Protein AF-A0A525HHX4-F1 (afdb_monomer_lite)

Foldseek 3Di:
DDLDQVVDDPLVLLVLLQLLVLCVPPADDQVSQVDADDQCNSPHQKHWHKGWAACVNVVHPGIWIKIAIDGDPDGDIDIGGRVSSRSSSNVSND

pLDDT: mean 88.94, std 5.23, range [68.06, 94.94]

Radius of gyration: 12.62 Å; chains: 1; bounding box: 30×32×30 Å

Structure (mmCIF, N/CA/C/O backbone):
data_AF-A0A525HHX4-F1
#
_entry.id   AF-A0A525HHX4-F1
#
loop_
_atom_site.group_PDB
_atom_site.id
_atom_site.type_symbol
_atom_site.label_atom_id
_atom_site.label_alt_id
_atom_site.label_comp_id
_atom_site.label_asym_id
_atom_site.label_entity_id
_atom_site.label_seq_id
_atom_site.pdbx_PDB_ins_code
_atom_site.Cartn_x
_atom_site.Cartn_y
_atom_site.Cartn_z
_atom_site.occupancy
_atom_site.B_iso_or_equiv
_atom_site.auth_seq_id
_atom_site.auth_comp_id
_atom_site.auth_asym_id
_atom_site.auth_atom_id
_atom_site.pdbx_PDB_model_num
ATOM 1 N N . MET A 1 1 ? 8.59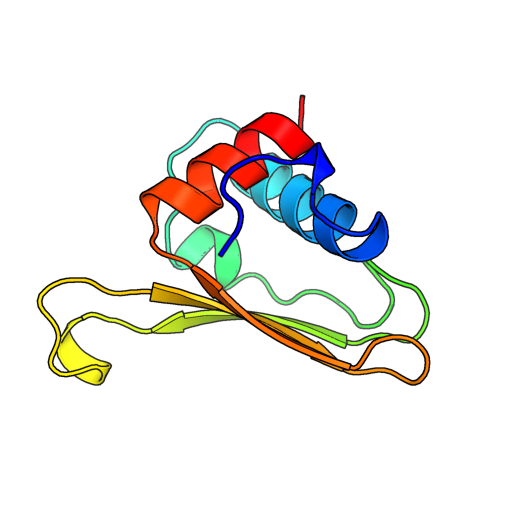0 0.569 11.932 1.00 68.06 1 MET A N 1
ATOM 2 C CA . MET A 1 1 ? 8.765 0.294 10.490 1.00 68.06 1 MET A CA 1
ATOM 3 C C . MET A 1 1 ? 9.650 1.384 9.923 1.00 68.06 1 MET A C 1
ATOM 5 O O . MET A 1 1 ? 9.483 2.509 10.384 1.00 68.06 1 MET A O 1
ATOM 9 N N . PRO A 1 2 ? 10.577 1.062 9.011 1.00 76.88 2 PRO A N 1
ATOM 10 C CA . PRO A 1 2 ? 11.465 2.059 8.422 1.00 76.88 2 PRO A CA 1
ATOM 11 C C . PRO A 1 2 ? 10.667 3.109 7.637 1.00 76.88 2 PRO A C 1
ATOM 13 O O . PRO A 1 2 ? 9.712 2.769 6.933 1.00 76.88 2 PRO A O 1
ATOM 16 N N . ASP A 1 3 ? 11.033 4.383 7.792 1.00 79.94 3 ASP A N 1
ATOM 17 C CA . ASP A 1 3 ? 10.395 5.528 7.122 1.00 79.94 3 ASP A CA 1
ATOM 18 C C . ASP A 1 3 ? 11.215 6.093 5.946 1.00 79.94 3 ASP A C 1
ATOM 20 O O . ASP A 1 3 ? 10.783 7.046 5.283 1.00 79.94 3 ASP A O 1
ATOM 24 N N . THR A 1 4 ? 12.368 5.481 5.672 1.00 86.50 4 THR A N 1
ATOM 25 C CA . THR A 1 4 ? 13.222 5.745 4.512 1.00 86.50 4 THR A CA 1
ATOM 26 C C . THR A 1 4 ? 12.967 4.690 3.441 1.00 86.50 4 THR A C 1
ATOM 28 O O . THR A 1 4 ? 12.726 3.526 3.749 1.00 86.50 4 THR A O 1
ATOM 31 N N . LEU A 1 5 ? 12.976 5.104 2.172 1.00 86.38 5 LEU A N 1
ATOM 32 C CA . LEU A 1 5 ? 12.641 4.232 1.047 1.00 86.38 5 LEU A CA 1
ATOM 33 C C . LEU A 1 5 ? 13.717 3.163 0.794 1.00 86.38 5 LEU A C 1
ATOM 35 O O . LEU A 1 5 ? 13.376 2.038 0.441 1.00 86.38 5 LEU A O 1
ATOM 39 N N . ASP A 1 6 ? 14.989 3.503 1.001 1.00 88.44 6 ASP A N 1
ATOM 40 C CA . ASP A 1 6 ? 16.149 2.642 0.732 1.00 88.44 6 ASP A CA 1
ATOM 41 C C . ASP A 1 6 ? 16.262 1.423 1.657 1.00 88.44 6 ASP A C 1
ATOM 43 O O . ASP A 1 6 ? 16.879 0.429 1.287 1.00 88.44 6 ASP A O 1
ATOM 47 N N . ASP A 1 7 ? 15.609 1.457 2.820 1.00 89.38 7 ASP A N 1
ATOM 48 C CA . ASP A 1 7 ? 15.546 0.323 3.750 1.00 89.38 7 ASP A CA 1
ATOM 49 C C . ASP A 1 7 ? 14.596 -0.795 3.279 1.00 89.38 7 ASP A C 1
ATOM 51 O O . ASP A 1 7 ? 14.513 -1.855 3.906 1.00 89.38 7 ASP A O 1
ATOM 55 N N . TRP A 1 8 ? 13.835 -0.570 2.201 1.00 89.44 8 TRP A N 1
ATOM 56 C CA . TRP A 1 8 ? 12.840 -1.519 1.709 1.00 89.44 8 TRP A CA 1
ATOM 57 C C . TRP A 1 8 ? 13.341 -2.327 0.501 1.00 89.44 8 TRP A C 1
ATOM 59 O O . TRP A 1 8 ? 13.952 -1.763 -0.410 1.00 89.44 8 TRP A O 1
ATOM 69 N N . PRO A 1 9 ? 13.013 -3.634 0.420 1.00 89.94 9 PRO A N 1
ATOM 70 C CA . PRO A 1 9 ? 13.298 -4.452 -0.758 1.00 89.94 9 PRO A CA 1
ATOM 71 C C . PRO A 1 9 ? 12.685 -3.869 -2.038 1.00 89.94 9 PRO A C 1
ATOM 73 O O . PRO A 1 9 ? 11.621 -3.248 -1.991 1.00 89.94 9 PRO A O 1
ATOM 76 N N . ASP A 1 10 ? 13.309 -4.133 -3.191 1.00 90.62 10 ASP A N 1
ATOM 77 C CA . ASP A 1 10 ? 12.861 -3.634 -4.502 1.00 90.62 10 ASP A CA 1
ATOM 78 C C . ASP A 1 10 ? 11.377 -3.895 -4.772 1.00 90.62 10 ASP A C 1
ATOM 80 O O . ASP A 1 10 ? 10.642 -2.986 -5.150 1.00 90.62 10 ASP A O 1
ATOM 84 N N . ASP A 1 11 ? 10.916 -5.107 -4.475 1.00 89.62 11 ASP A N 1
ATOM 85 C CA . ASP A 1 11 ? 9.523 -5.507 -4.651 1.00 89.62 11 ASP A CA 1
ATOM 86 C C . ASP A 1 11 ? 8.552 -4.644 -3.829 1.00 89.62 11 ASP A C 1
ATOM 88 O O . ASP A 1 11 ? 7.511 -4.227 -4.335 1.00 89.62 11 ASP A O 1
ATOM 92 N N . ILE A 1 12 ? 8.910 -4.291 -2.590 1.00 90.62 12 ILE A N 1
ATOM 93 C CA . ILE A 1 12 ? 8.086 -3.411 -1.748 1.00 90.62 12 ILE A CA 1
ATOM 94 C C . ILE A 1 12 ? 8.134 -1.970 -2.261 1.00 90.62 12 ILE A C 1
ATOM 96 O O . ILE A 1 12 ? 7.102 -1.297 -2.322 1.00 90.62 12 ILE A O 1
ATOM 100 N N . ARG A 1 13 ? 9.309 -1.502 -2.701 1.00 93.69 13 ARG A N 1
ATOM 101 C CA . ARG A 1 13 ? 9.460 -0.174 -3.314 1.00 93.69 13 ARG A CA 1
ATOM 102 C C . ARG A 1 13 ? 8.593 -0.034 -4.569 1.00 93.69 13 ARG A C 1
ATOM 104 O O . ARG A 1 13 ? 7.975 1.011 -4.754 1.00 93.69 13 ARG A O 1
ATOM 111 N N . ARG A 1 14 ? 8.441 -1.094 -5.374 1.00 93.38 14 ARG A N 1
ATOM 112 C CA . ARG A 1 14 ? 7.506 -1.119 -6.519 1.00 93.38 14 ARG A CA 1
ATOM 113 C C . ARG A 1 14 ? 6.048 -0.975 -6.095 1.00 93.38 14 ARG A C 1
ATOM 115 O O . ARG A 1 14 ? 5.292 -0.281 -6.775 1.00 93.38 14 ARG A O 1
ATOM 122 N N . VAL A 1 15 ? 5.648 -1.584 -4.976 1.00 93.00 15 VAL A N 1
ATOM 123 C CA . VAL A 1 15 ? 4.301 -1.387 -4.417 1.00 93.00 15 VAL A CA 1
ATOM 124 C C . VAL A 1 15 ? 4.104 0.072 -4.002 1.00 93.00 15 VAL A C 1
ATOM 126 O O . VAL A 1 15 ? 3.096 0.674 -4.368 1.00 93.00 15 VAL A O 1
ATOM 129 N N . PHE A 1 16 ? 5.076 0.678 -3.314 1.00 94.81 16 PHE A N 1
ATOM 130 C CA . PHE A 1 16 ? 5.015 2.101 -2.964 1.00 94.81 16 PHE A CA 1
ATOM 131 C C . PHE A 1 16 ? 4.928 3.000 -4.201 1.00 94.81 16 PHE A C 1
ATOM 133 O O . PHE A 1 16 ? 4.082 3.891 -4.234 1.00 94.81 16 PHE A O 1
ATOM 140 N N . ALA A 1 17 ? 5.726 2.729 -5.236 1.00 94.44 17 ALA A N 1
ATOM 141 C CA . ALA A 1 17 ? 5.700 3.472 -6.493 1.00 94.44 17 ALA A CA 1
ATOM 142 C C . ALA A 1 17 ? 4.328 3.382 -7.177 1.00 94.44 17 ALA A C 1
ATOM 144 O O . ALA A 1 17 ? 3.800 4.380 -7.666 1.00 94.44 17 ALA A O 1
ATOM 145 N N . TRP A 1 18 ? 3.715 2.194 -7.184 1.00 93.88 18 TRP A N 1
ATOM 146 C CA . TRP A 1 18 ? 2.374 2.000 -7.732 1.00 93.88 18 TRP A CA 1
ATOM 147 C C . TRP A 1 18 ? 1.317 2.806 -6.964 1.00 93.88 18 TRP A C 1
ATOM 149 O O . TRP A 1 18 ? 0.486 3.473 -7.586 1.00 93.88 18 TRP A O 1
ATOM 159 N N . ILE A 1 19 ? 1.379 2.809 -5.626 1.00 93.00 19 ILE A N 1
ATOM 160 C CA . ILE A 1 19 ? 0.489 3.624 -4.785 1.00 93.00 19 ILE A CA 1
ATOM 161 C C . ILE A 1 19 ? 0.707 5.110 -5.088 1.00 93.00 19 ILE A C 1
ATOM 163 O O . ILE A 1 19 ? -0.258 5.824 -5.342 1.00 93.00 19 ILE A O 1
ATOM 167 N N . GLY A 1 20 ? 1.958 5.576 -5.129 1.00 93.62 20 GLY A N 1
ATOM 168 C CA . GLY A 1 20 ? 2.289 6.980 -5.383 1.00 93.62 20 GLY A CA 1
ATOM 169 C C . GLY A 1 20 ? 1.809 7.471 -6.748 1.00 93.62 20 GLY A C 1
ATOM 170 O O . GLY A 1 20 ? 1.236 8.556 -6.850 1.00 93.62 20 GLY A O 1
ATOM 171 N N . ARG A 1 21 ? 1.933 6.640 -7.789 1.00 92.25 21 ARG A N 1
ATOM 172 C CA . ARG A 1 21 ? 1.361 6.925 -9.116 1.00 92.25 21 ARG A CA 1
ATOM 173 C C . ARG A 1 21 ? -0.165 6.976 -9.079 1.00 92.25 21 ARG A C 1
ATOM 175 O O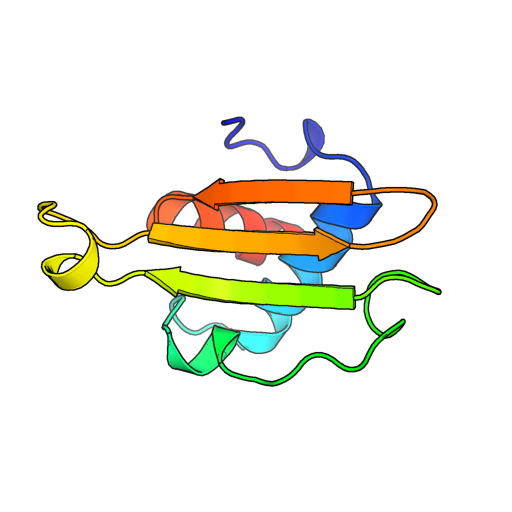 . ARG A 1 21 ? -0.757 7.871 -9.675 1.00 92.25 21 ARG A O 1
ATOM 182 N N . SER A 1 22 ? -0.797 6.070 -8.335 1.00 90.88 22 SER A N 1
ATOM 183 C CA . SER A 1 22 ? -2.258 6.032 -8.170 1.00 90.88 22 SER A CA 1
ATOM 184 C C . SER A 1 22 ? -2.794 7.236 -7.389 1.00 90.88 22 SER A C 1
ATOM 186 O O . SER A 1 22 ? -3.919 7.673 -7.618 1.00 90.88 22 SER A O 1
ATOM 188 N N . MET A 1 23 ? -1.980 7.828 -6.509 1.00 91.12 23 MET A N 1
ATOM 189 C CA . MET A 1 23 ? -2.317 9.082 -5.831 1.00 91.12 23 MET A CA 1
ATOM 190 C C . MET A 1 23 ? -2.400 10.265 -6.804 1.00 91.12 23 MET A C 1
ATOM 192 O O . MET A 1 23 ? -3.103 11.229 -6.507 1.00 91.12 23 MET A O 1
ATOM 196 N N . ASN A 1 24 ? -1.710 10.218 -7.952 1.00 87.81 24 ASN A N 1
ATOM 197 C CA . ASN A 1 24 ? -1.723 11.258 -8.989 1.00 87.81 24 ASN A CA 1
ATOM 198 C C . ASN A 1 24 ? -1.552 12.684 -8.413 1.00 87.81 24 ASN A C 1
ATOM 200 O O . ASN A 1 24 ? -2.350 13.588 -8.666 1.00 87.81 24 ASN A O 1
ATOM 204 N N . GLY A 1 25 ? -0.574 12.851 -7.515 1.00 84.62 25 GLY A N 1
ATOM 205 C CA . GLY A 1 25 ? -0.288 14.105 -6.806 1.00 84.62 25 GLY A CA 1
ATOM 206 C C . GLY A 1 25 ? -1.191 14.416 -5.601 1.00 84.62 25 GLY A C 1
ATOM 207 O O . GLY A 1 25 ? -0.819 15.239 -4.762 1.00 84.62 25 GLY A O 1
ATOM 208 N N . ARG A 1 26 ? -2.328 13.731 -5.440 1.00 89.31 26 ARG A N 1
ATOM 209 C CA . ARG A 1 26 ? -3.283 13.921 -4.330 1.00 89.31 26 ARG A CA 1
ATOM 210 C C . ARG A 1 26 ? -2.779 13.291 -3.030 1.00 89.31 26 ARG A C 1
ATOM 212 O O . ARG A 1 26 ? -1.714 12.681 -2.996 1.00 89.31 26 ARG A O 1
ATOM 219 N N . ARG A 1 27 ? -3.510 13.483 -1.927 1.00 89.50 27 ARG A N 1
ATOM 220 C CA . ARG A 1 27 ? -3.237 12.808 -0.643 1.00 89.50 27 ARG A CA 1
ATOM 221 C C . ARG A 1 27 ? -3.650 11.342 -0.693 1.00 89.50 27 ARG A C 1
ATOM 223 O O . ARG A 1 27 ? -4.559 10.983 -1.438 1.00 89.50 27 ARG A O 1
ATOM 230 N N . LEU A 1 28 ? -3.001 10.518 0.124 1.00 89.69 28 LEU A N 1
ATOM 231 C CA . LEU A 1 28 ? -3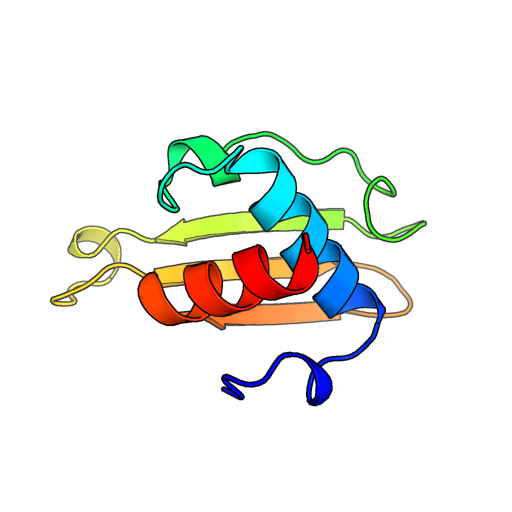.357 9.115 0.266 1.00 89.69 28 LEU A CA 1
ATOM 232 C C . LEU A 1 28 ? -4.737 9.004 0.926 1.00 89.69 28 LEU A C 1
ATOM 234 O O . LEU A 1 28 ? -4.922 9.402 2.080 1.00 89.69 28 LEU A O 1
ATOM 238 N N . SER A 1 29 ? -5.694 8.442 0.195 1.00 88.56 29 SER A N 1
ATOM 239 C CA . SER A 1 29 ? -7.050 8.173 0.669 1.00 88.56 29 SER A CA 1
ATOM 240 C C . SER A 1 29 ? -7.412 6.694 0.488 1.00 88.56 29 SER A C 1
ATOM 242 O O . SER A 1 29 ? -6.790 5.999 -0.322 1.00 88.56 29 SER A O 1
ATOM 244 N N . PRO A 1 30 ? -8.428 6.190 1.212 1.00 87.38 30 PRO A N 1
ATOM 245 C CA . PRO A 1 30 ? -8.888 4.810 1.067 1.00 87.38 30 PRO A CA 1
ATOM 246 C C . PRO A 1 30 ? -9.303 4.466 -0.368 1.00 87.38 30 PRO A C 1
ATOM 248 O O . PRO A 1 30 ? -9.083 3.349 -0.817 1.00 87.38 30 PRO A O 1
ATOM 251 N N . GLU A 1 31 ? -9.843 5.433 -1.110 1.00 87.62 31 GLU A N 1
ATOM 252 C CA . GLU A 1 31 ? -10.263 5.259 -2.505 1.00 87.62 31 GLU A CA 1
ATOM 253 C C . GLU A 1 31 ? -9.088 4.950 -3.440 1.00 87.62 31 GLU A C 1
ATOM 255 O O . GLU A 1 31 ? -9.218 4.114 -4.328 1.00 87.62 31 GLU A O 1
ATOM 260 N N . VAL A 1 32 ? -7.922 5.569 -3.209 1.00 86.19 32 VAL A N 1
ATOM 261 C CA . VAL A 1 32 ? -6.708 5.319 -4.008 1.00 86.19 32 VAL A CA 1
ATOM 262 C C . VAL A 1 32 ? -6.248 3.867 -3.874 1.00 86.19 32 VAL A C 1
ATOM 264 O O . VAL A 1 32 ? -5.756 3.282 -4.835 1.00 86.19 32 VAL A O 1
ATOM 267 N N . VAL A 1 33 ? -6.407 3.277 -2.687 1.00 85.06 33 VAL A N 1
ATOM 268 C CA . VAL A 1 33 ? -5.965 1.903 -2.402 1.00 85.06 33 VAL A CA 1
ATOM 269 C C . VAL A 1 33 ? -7.061 0.856 -2.594 1.00 85.06 33 VAL A C 1
ATOM 271 O O . VAL A 1 33 ? -6.756 -0.329 -2.628 1.00 85.06 33 VAL A O 1
ATOM 274 N N . ALA A 1 34 ? -8.320 1.274 -2.739 1.00 82.69 34 ALA A N 1
ATOM 275 C CA . ALA A 1 34 ? -9.449 0.382 -3.005 1.00 82.69 34 ALA A CA 1
ATOM 276 C C . ALA A 1 34 ? -9.449 -0.173 -4.440 1.00 82.69 34 ALA A C 1
ATOM 278 O O . ALA A 1 34 ? -10.238 -1.061 -4.761 1.00 82.69 34 ALA A O 1
ATOM 279 N N . ILE A 1 35 ? -8.578 0.348 -5.309 1.00 79.50 35 ILE A N 1
ATOM 280 C CA . ILE A 1 35 ? -8.452 -0.099 -6.692 1.00 79.50 35 ILE A CA 1
ATOM 281 C C . ILE A 1 35 ? -7.903 -1.536 -6.697 1.00 79.50 35 ILE A C 1
ATOM 283 O O . ILE A 1 35 ? -6.806 -1.766 -6.181 1.00 79.50 35 ILE A O 1
ATOM 287 N N . PRO A 1 36 ? -8.622 -2.508 -7.290 1.00 80.00 36 PRO A N 1
ATOM 288 C CA . PRO A 1 36 ? -8.140 -3.878 -7.369 1.00 80.00 36 PRO A CA 1
ATOM 289 C C . PRO A 1 36 ? -6.855 -3.943 -8.199 1.00 80.00 36 PRO A C 1
ATOM 291 O O . PRO A 1 36 ? -6.797 -3.460 -9.332 1.00 80.00 36 PRO A O 1
ATOM 294 N N . ILE A 1 37 ? -5.823 -4.564 -7.630 1.00 87.69 37 ILE A N 1
ATOM 295 C CA . ILE A 1 37 ? -4.538 -4.800 -8.288 1.00 87.69 37 ILE A CA 1
ATOM 296 C C . ILE A 1 37 ? -4.591 -6.209 -8.890 1.00 87.69 37 ILE A C 1
ATOM 298 O O . ILE A 1 37 ? -4.722 -7.170 -8.130 1.00 87.69 37 ILE A O 1
ATOM 302 N N . PRO A 1 38 ? -4.498 -6.371 -10.224 1.00 88.19 38 PRO A N 1
ATOM 303 C CA . PRO A 1 38 ? -4.441 -7.696 -10.828 1.00 88.19 38 PRO A CA 1
ATOM 304 C C . PRO A 1 38 ? -3.243 -8.497 -10.306 1.00 88.19 38 PRO A C 1
ATOM 306 O O . PRO A 1 38 ? -2.155 -7.944 -10.112 1.00 88.19 38 PRO A O 1
ATOM 309 N N . ASP A 1 39 ? -3.431 -9.803 -10.126 1.00 88.88 39 ASP A N 1
ATOM 310 C CA . ASP A 1 39 ? -2.352 -10.713 -9.739 1.00 88.88 39 ASP A CA 1
ATOM 311 C C . ASP A 1 39 ? -1.188 -10.599 -10.742 1.00 88.88 39 ASP A C 1
ATOM 313 O O . ASP A 1 39 ? -1.391 -10.482 -11.952 1.00 88.88 39 ASP A O 1
ATOM 317 N N . GLY A 1 40 ? 0.050 -10.563 -10.247 1.00 88.31 40 GLY A N 1
ATOM 318 C CA . GLY A 1 40 ? 1.235 -10.413 -11.092 1.00 88.31 40 GLY A CA 1
ATOM 319 C C . GLY A 1 40 ? 1.523 -8.985 -11.577 1.00 88.31 40 GLY A C 1
ATOM 320 O O . GLY A 1 40 ? 2.579 -8.756 -12.165 1.00 88.31 40 GLY A O 1
ATOM 321 N N . LYS A 1 41 ? 0.628 -8.008 -11.349 1.00 90.06 41 LYS A N 1
ATOM 322 C CA . LYS A 1 41 ? 0.754 -6.660 -11.937 1.00 90.06 41 LYS A CA 1
ATOM 323 C C . LYS A 1 41 ? 1.949 -5.863 -11.415 1.00 90.06 41 LYS A C 1
ATOM 325 O O . LYS A 1 41 ? 2.566 -5.135 -12.191 1.00 90.06 41 LYS A O 1
ATOM 330 N N . ILE A 1 42 ? 2.224 -5.942 -10.113 1.00 89.94 42 ILE A N 1
ATOM 331 C CA . ILE A 1 42 ? 3.328 -5.210 -9.464 1.00 89.94 42 ILE A CA 1
ATOM 332 C C . ILE A 1 42 ? 4.552 -6.118 -9.315 1.00 89.94 42 ILE A C 1
ATOM 334 O O . ILE A 1 42 ? 5.674 -5.713 -9.615 1.00 89.94 42 ILE A O 1
ATOM 338 N N . ILE A 1 43 ? 4.321 -7.355 -8.873 1.00 89.88 43 ILE A N 1
ATOM 339 C CA . ILE A 1 43 ? 5.336 -8.389 -8.682 1.00 89.88 43 ILE A CA 1
ATOM 340 C C . ILE A 1 43 ? 4.808 -9.648 -9.373 1.00 89.88 43 ILE A C 1
ATOM 342 O O . ILE A 1 43 ? 3.717 -10.109 -9.038 1.00 89.88 43 ILE A O 1
ATOM 346 N N . ALA A 1 44 ? 5.558 -10.188 -10.337 1.00 90.31 44 ALA A N 1
ATOM 347 C CA . ALA A 1 44 ? 5.158 -11.372 -11.101 1.00 90.31 44 ALA A CA 1
ATOM 348 C C . ALA A 1 44 ? 4.869 -12.563 -10.172 1.00 90.31 44 ALA A C 1
ATOM 350 O O . ALA A 1 44 ? 5.611 -12.779 -9.214 1.00 90.31 44 ALA A O 1
ATOM 351 N N . ASP A 1 45 ? 3.793 -13.310 -10.437 1.00 90.88 45 ASP A N 1
ATOM 352 C CA . ASP A 1 45 ? 3.334 -14.458 -9.630 1.00 90.88 45 ASP A CA 1
ATOM 353 C C . ASP A 1 45 ? 2.969 -14.139 -8.166 1.00 90.88 45 ASP A C 1
ATOM 355 O O . ASP A 1 45 ? 2.912 -15.039 -7.325 1.00 90.88 45 ASP A O 1
ATOM 359 N N . HIS A 1 46 ? 2.723 -12.867 -7.837 1.00 91.69 46 HIS A N 1
ATOM 360 C CA . HIS A 1 46 ? 2.286 -12.458 -6.502 1.00 91.69 46 HIS A CA 1
ATOM 361 C C . HIS A 1 46 ? 0.962 -11.705 -6.567 1.00 91.69 46 HIS A C 1
ATOM 363 O O . HIS A 1 46 ? 0.703 -10.907 -7.472 1.00 91.69 46 HIS A O 1
ATOM 369 N N . ARG A 1 47 ? 0.141 -11.922 -5.545 1.00 93.19 47 ARG A N 1
ATOM 370 C CA . ARG A 1 47 ? -1.027 -11.105 -5.249 1.00 93.19 47 ARG A CA 1
ATOM 371 C C . ARG A 1 47 ? -0.610 -9.995 -4.297 1.00 93.19 47 ARG A C 1
ATOM 373 O O . ARG A 1 47 ? -0.058 -10.272 -3.235 1.00 93.19 47 ARG A O 1
ATOM 380 N N . VAL A 1 48 ? -0.899 -8.751 -4.664 1.00 92.88 48 VAL A N 1
ATOM 381 C CA . VAL A 1 48 ? -0.675 -7.584 -3.805 1.00 92.88 48 VAL A CA 1
ATOM 382 C C . VAL A 1 48 ? -2.024 -6.978 -3.463 1.00 92.88 48 VAL A C 1
ATOM 384 O O . VAL A 1 48 ? -2.799 -6.651 -4.355 1.00 92.88 48 VAL A O 1
ATOM 387 N N . THR A 1 49 ? -2.301 -6.805 -2.177 1.00 92.50 49 THR A N 1
ATOM 388 C CA . THR A 1 49 ? -3.491 -6.102 -1.702 1.00 92.50 49 THR A CA 1
ATOM 389 C C . THR A 1 49 ? -3.089 -4.949 -0.803 1.00 92.50 49 THR A C 1
ATOM 391 O O . THR A 1 49 ? -2.146 -5.039 -0.013 1.00 92.50 49 THR A O 1
ATOM 394 N N . VAL A 1 50 ? -3.814 -3.842 -0.929 1.00 91.62 50 VAL A N 1
ATOM 395 C CA . VAL A 1 50 ? -3.667 -2.687 -0.052 1.00 91.62 50 VAL A CA 1
ATOM 396 C C . VAL A 1 50 ? -5.032 -2.398 0.545 1.00 91.62 50 VAL A C 1
ATOM 398 O O . VAL A 1 50 ? -6.022 -2.282 -0.168 1.00 91.62 50 VAL A O 1
ATOM 401 N N . SER A 1 51 ? -5.111 -2.335 1.866 1.00 90.56 51 SER A N 1
ATOM 402 C CA . SER A 1 51 ? -6.371 -2.118 2.573 1.00 90.56 51 SER A CA 1
ATOM 403 C C . SER A 1 51 ? -6.219 -1.000 3.583 1.00 90.56 51 SER A C 1
ATOM 405 O O . SER A 1 51 ? -5.202 -0.898 4.267 1.00 90.56 51 SER A O 1
ATOM 407 N N . HIS A 1 52 ? -7.243 -0.166 3.695 1.00 91.38 52 HIS A N 1
ATOM 408 C CA . HIS A 1 52 ? -7.337 0.813 4.764 1.00 91.38 52 HIS A CA 1
ATOM 409 C C . HIS A 1 52 ? -8.189 0.235 5.892 1.00 91.38 52 HIS A C 1
ATOM 411 O O . HIS A 1 52 ? -9.356 -0.078 5.685 1.00 91.38 52 HIS A O 1
ATOM 417 N N . LEU A 1 53 ? -7.601 0.108 7.078 1.00 89.06 53 LEU A N 1
ATOM 418 C CA . LEU A 1 53 ? -8.311 -0.222 8.306 1.00 89.06 53 LEU A CA 1
ATOM 419 C C . LEU A 1 53 ? -8.667 1.085 9.005 1.00 89.06 53 LEU A C 1
ATOM 421 O O . LEU A 1 53 ? -7.776 1.850 9.398 1.00 89.06 53 LEU A O 1
ATOM 425 N N . SER A 1 54 ? -9.962 1.360 9.133 1.00 85.25 54 SER A N 1
ATOM 426 C CA . SER A 1 54 ? -10.426 2.606 9.732 1.00 85.25 54 SER A CA 1
ATOM 427 C C . SER A 1 54 ? -10.129 2.666 11.236 1.00 85.25 54 SER A C 1
ATOM 429 O O . SER A 1 54 ? -9.938 1.657 11.915 1.00 85.25 54 SER A O 1
ATOM 431 N N . ALA A 1 55 ? -10.083 3.886 11.773 1.00 83.44 55 ALA A N 1
ATOM 432 C CA . ALA A 1 55 ? -9.894 4.129 13.203 1.00 83.44 55 ALA A CA 1
ATOM 433 C C . ALA A 1 55 ? -10.960 3.407 14.053 1.00 83.44 55 ALA A C 1
ATOM 435 O O . ALA A 1 55 ? -10.628 2.795 15.068 1.00 83.44 55 ALA A O 1
ATOM 436 N N . SER A 1 56 ? -12.215 3.434 13.587 1.00 80.38 56 SER A N 1
ATOM 437 C CA . SER A 1 56 ? -13.365 2.799 14.235 1.00 80.38 56 SER A CA 1
ATOM 438 C C . SER A 1 56 ? -13.252 1.276 14.271 1.00 80.38 56 SER A C 1
ATOM 440 O O . SER A 1 56 ? -13.489 0.684 15.317 1.00 80.38 56 SER A O 1
ATOM 442 N N . GLU A 1 57 ? -12.825 0.645 13.173 1.00 79.81 57 GLU A N 1
ATOM 443 C CA . GLU A 1 57 ? -12.607 -0.811 13.120 1.00 79.81 57 GLU A CA 1
ATOM 444 C C . GLU A 1 57 ? -11.466 -1.272 14.031 1.00 79.81 57 GLU A C 1
ATOM 446 O O . GLU A 1 57 ? -11.469 -2.393 14.529 1.00 79.81 57 GLU A O 1
ATOM 451 N N . LEU A 1 58 ? -10.481 -0.402 14.261 1.00 77.25 58 LEU A N 1
ATOM 452 C CA . LEU A 1 58 ? -9.322 -0.697 15.099 1.00 77.25 58 LEU A CA 1
ATOM 453 C C . LEU A 1 58 ? -9.510 -0.310 16.571 1.00 77.25 58 LEU A C 1
ATOM 455 O O . LEU A 1 58 ? -8.616 -0.587 17.372 1.00 77.25 58 LEU A O 1
ATOM 459 N N . GLY A 1 59 ? -10.596 0.386 16.929 1.00 79.00 59 GLY A N 1
ATOM 460 C CA . GLY A 1 59 ? -10.748 1.003 18.252 1.00 79.00 59 GLY A CA 1
ATOM 461 C C . GLY A 1 59 ? -9.620 1.993 18.589 1.00 79.00 59 GLY A C 1
ATOM 462 O O . GLY A 1 59 ? -9.264 2.166 19.753 1.00 79.00 59 GLY A O 1
ATOM 463 N N . GLN A 1 60 ? -9.001 2.609 17.576 1.00 79.94 60 GLN A N 1
ATOM 464 C CA . GLN A 1 60 ? -7.829 3.482 17.719 1.00 79.94 60 GLN A CA 1
ATOM 465 C C . GLN A 1 60 ? -8.149 4.923 17.319 1.00 79.94 60 GLN A C 1
ATOM 467 O O . GLN A 1 60 ? -9.085 5.193 16.580 1.00 79.94 60 GLN A O 1
ATOM 472 N N . LYS A 1 61 ? -7.307 5.875 17.743 1.00 75.50 61 LYS A N 1
ATOM 473 C CA . LYS A 1 61 ? -7.434 7.294 17.351 1.00 75.50 61 LYS A CA 1
ATOM 474 C C . LYS A 1 61 ? -7.168 7.557 15.861 1.00 75.50 61 LYS A C 1
ATOM 476 O O . LYS A 1 61 ? -7.490 8.635 15.373 1.00 75.50 61 LYS A O 1
ATOM 481 N N . ARG A 1 62 ? -6.509 6.634 15.149 1.00 78.81 62 ARG A N 1
ATOM 482 C CA . ARG A 1 62 ? -6.128 6.781 13.733 1.00 78.81 62 ARG A CA 1
ATOM 483 C C . ARG A 1 62 ? -6.216 5.439 13.013 1.00 78.81 62 ARG A C 1
ATOM 485 O O . ARG A 1 62 ? -5.827 4.420 13.580 1.00 78.81 62 ARG A O 1
ATOM 492 N N . GLY A 1 63 ? -6.679 5.474 11.764 1.00 86.94 63 GLY A N 1
ATOM 493 C CA . GLY A 1 63 ? -6.643 4.326 10.860 1.00 86.94 63 GLY A CA 1
ATOM 494 C C . GLY A 1 63 ? -5.221 3.985 10.414 1.00 86.94 63 GLY A C 1
ATOM 495 O O . GLY A 1 63 ? -4.274 4.748 10.646 1.00 86.94 63 GLY A O 1
ATOM 496 N N . ARG A 1 64 ? -5.064 2.827 9.775 1.00 92.19 64 ARG A N 1
ATOM 497 C CA . ARG A 1 64 ? -3.789 2.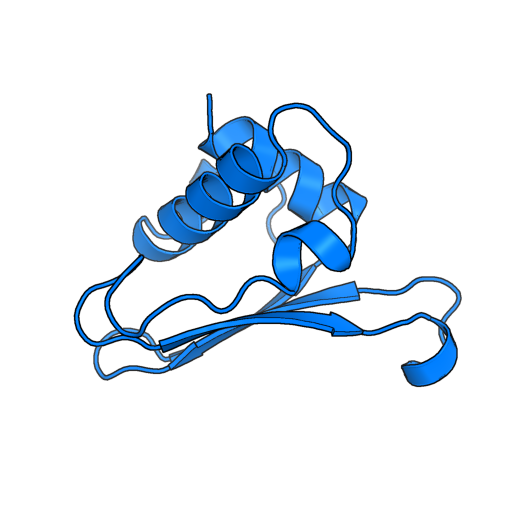352 9.224 1.00 92.19 64 ARG A CA 1
ATOM 498 C C . ARG A 1 64 ? -4.003 1.747 7.851 1.00 92.19 64 ARG A C 1
ATOM 500 O O . ARG A 1 64 ? -5.046 1.166 7.577 1.00 92.19 64 ARG A O 1
ATOM 507 N N . TYR A 1 65 ? -2.982 1.836 7.016 1.00 92.75 65 TYR A N 1
ATOM 508 C CA . TYR A 1 65 ? -2.946 1.114 5.754 1.00 92.75 65 TYR A CA 1
ATOM 509 C C . TYR A 1 65 ? -2.180 -0.186 5.940 1.00 92.75 65 TYR A C 1
ATOM 511 O O . TYR A 1 65 ? -1.178 -0.226 6.651 1.00 92.75 65 TYR A O 1
ATOM 519 N N . VAL A 1 66 ? -2.655 -1.249 5.313 1.00 93.06 66 VAL A N 1
ATOM 520 C CA . VAL A 1 66 ? -2.044 -2.570 5.356 1.00 93.06 66 VAL A CA 1
ATOM 521 C C . VAL A 1 66 ? -1.736 -2.992 3.935 1.00 93.06 66 VAL A C 1
ATOM 523 O O . VAL A 1 66 ? -2.638 -3.040 3.106 1.00 93.06 66 VAL A O 1
ATOM 526 N N . ILE A 1 67 ? -0.475 -3.310 3.675 1.00 93.38 67 ILE A N 1
ATOM 527 C CA . ILE A 1 67 ? -0.035 -3.939 2.433 1.00 93.38 67 ILE A CA 1
ATOM 528 C C . ILE A 1 67 ? 0.154 -5.419 2.730 1.00 93.38 67 ILE A C 1
ATOM 530 O O . ILE A 1 67 ? 0.883 -5.765 3.661 1.00 93.38 67 ILE A O 1
ATOM 534 N N . THR A 1 68 ? -0.492 -6.276 1.951 1.00 94.19 68 THR A N 1
ATOM 535 C CA . THR A 1 68 ? -0.284 -7.724 1.999 1.00 94.19 68 THR A CA 1
ATOM 536 C C . THR A 1 68 ? 0.230 -8.176 0.646 1.00 94.19 68 THR A C 1
ATOM 538 O O . THR A 1 68 ? -0.331 -7.819 -0.389 1.00 94.19 68 THR A O 1
ATOM 541 N N . ILE A 1 69 ? 1.310 -8.943 0.657 1.00 94.19 69 ILE A N 1
ATOM 542 C CA . ILE A 1 69 ? 1.867 -9.582 -0.527 1.00 94.19 69 ILE A CA 1
ATOM 543 C C . ILE A 1 69 ? 1.823 -11.073 -0.261 1.00 94.19 69 ILE A C 1
ATOM 545 O O . ILE A 1 69 ? 2.315 -11.521 0.770 1.00 94.19 69 ILE A O 1
ATOM 549 N N . THR A 1 70 ? 1.234 -11.817 -1.186 1.00 92.94 70 THR A N 1
ATOM 550 C CA . THR A 1 70 ? 1.145 -13.271 -1.113 1.00 92.94 70 THR A CA 1
ATOM 551 C C . THR A 1 70 ? 1.690 -13.862 -2.398 1.00 92.94 70 THR A C 1
ATOM 553 O O . THR A 1 70 ? 1.200 -13.563 -3.488 1.00 92.94 70 THR A O 1
ATOM 556 N N . GLY A 1 71 ? 2.702 -14.711 -2.275 1.00 90.25 71 GLY A N 1
ATOM 557 C CA . GLY A 1 71 ? 3.297 -15.435 -3.389 1.00 90.25 71 GLY A CA 1
ATOM 558 C C . GLY A 1 71 ? 4.475 -16.291 -2.940 1.00 90.25 71 GLY A C 1
ATOM 559 O O . GLY A 1 71 ? 4.827 -16.339 -1.765 1.00 90.25 71 GLY A O 1
ATOM 560 N N . LYS A 1 72 ? 5.079 -17.019 -3.884 1.00 85.12 72 LYS A N 1
ATOM 561 C CA . LYS A 1 72 ? 6.109 -18.023 -3.561 1.00 85.12 72 LYS A CA 1
ATOM 562 C C . LYS A 1 72 ? 7.443 -17.430 -3.104 1.00 85.12 72 LYS A C 1
ATOM 564 O O . LYS A 1 72 ? 8.175 -18.105 -2.390 1.00 85.12 72 LYS A O 1
ATOM 569 N N . ARG A 1 73 ? 7.803 -16.228 -3.572 1.00 85.75 73 ARG A N 1
ATOM 570 C CA . ARG A 1 73 ? 9.114 -15.611 -3.284 1.00 85.75 73 ARG A CA 1
ATOM 571 C C . ARG A 1 73 ? 9.048 -14.682 -2.083 1.00 85.75 73 ARG A C 1
ATOM 573 O O . ARG A 1 73 ? 10.007 -14.605 -1.324 1.00 85.75 73 ARG A O 1
ATOM 580 N N . ILE A 1 74 ? 7.940 -13.961 -1.953 1.00 87.00 74 ILE A N 1
ATOM 581 C CA . ILE A 1 74 ? 7.692 -13.009 -0.881 1.00 87.00 74 ILE A CA 1
ATOM 582 C C . ILE A 1 74 ? 6.269 -13.239 -0.390 1.00 87.00 74 ILE A C 1
ATOM 584 O O . ILE A 1 74 ? 5.313 -13.149 -1.157 1.00 87.00 74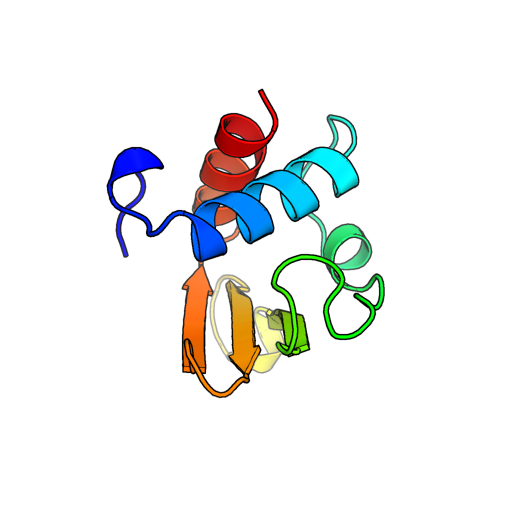 ILE A O 1
ATOM 588 N N . ASP A 1 75 ? 6.146 -13.487 0.905 1.00 92.19 75 ASP A N 1
ATOM 589 C CA . ASP A 1 75 ? 4.876 -13.483 1.611 1.00 92.19 75 ASP A CA 1
ATOM 590 C C . ASP A 1 75 ? 5.034 -12.607 2.851 1.00 92.19 75 ASP A C 1
ATOM 592 O O . ASP A 1 75 ? 6.014 -12.725 3.593 1.00 92.19 75 ASP A O 1
ATOM 596 N N . GLY A 1 76 ? 4.127 -11.653 3.032 1.00 92.38 76 GLY A N 1
ATOM 597 C CA . GLY A 1 76 ? 4.230 -10.738 4.151 1.00 92.38 76 GLY A CA 1
ATOM 598 C C . GLY A 1 76 ? 3.109 -9.723 4.230 1.00 92.38 76 GLY A C 1
ATOM 599 O O . GLY A 1 76 ? 2.393 -9.434 3.269 1.00 92.38 76 GLY A O 1
ATOM 600 N N . ARG A 1 77 ? 2.972 -9.163 5.429 1.00 94.19 77 ARG A N 1
ATOM 601 C CA . ARG A 1 77 ? 1.965 -8.165 5.761 1.00 94.19 77 ARG A CA 1
ATOM 602 C C . ARG A 1 77 ? 2.606 -7.029 6.539 1.00 94.19 77 ARG A C 1
ATOM 604 O O . ARG A 1 77 ? 3.163 -7.241 7.614 1.00 94.19 77 ARG A O 1
ATOM 611 N N . TRP A 1 78 ? 2.463 -5.811 6.032 1.00 93.38 78 TRP A N 1
ATOM 612 C CA . TRP A 1 78 ? 3.033 -4.611 6.636 1.00 93.38 78 TRP A CA 1
ATOM 613 C C . TRP A 1 78 ? 1.952 -3.580 6.918 1.00 93.38 78 TRP A C 1
ATOM 615 O O . TRP A 1 78 ? 1.063 -3.365 6.099 1.00 93.38 78 TRP A O 1
ATOM 625 N N . SER A 1 79 ? 2.020 -2.942 8.088 1.00 92.00 79 SER A N 1
ATOM 626 C CA . SER A 1 79 ? 1.056 -1.920 8.500 1.00 92.00 79 SER A CA 1
ATOM 627 C C . SER A 1 79 ? 1.729 -0.564 8.643 1.00 92.00 79 SER A C 1
ATOM 629 O O . SER A 1 79 ? 2.764 -0.426 9.292 1.00 92.00 79 SER A O 1
ATOM 631 N N . PHE A 1 80 ? 1.109 0.450 8.058 1.00 92.50 80 PHE A N 1
ATOM 632 C CA . PHE A 1 80 ? 1.653 1.788 7.954 1.00 92.50 80 PHE A CA 1
ATOM 633 C C . PHE A 1 80 ? 0.674 2.810 8.509 1.00 92.50 80 PHE A C 1
ATOM 635 O O . PHE A 1 80 ? -0.543 2.726 8.324 1.00 92.50 80 PHE A O 1
ATOM 642 N N . GLN A 1 81 ? 1.225 3.829 9.160 1.00 91.50 81 GLN A N 1
ATOM 643 C CA . GLN A 1 81 ? 0.465 5.043 9.410 1.00 91.50 81 GLN A CA 1
ATOM 644 C C . GLN A 1 81 ? 0.240 5.788 8.082 1.00 91.50 81 GLN A C 1
ATOM 646 O O . GLN A 1 81 ? 1.144 5.785 7.244 1.00 91.50 81 GLN A O 1
ATOM 651 N N . PRO A 1 82 ? -0.904 6.478 7.904 1.00 89.94 82 PRO A N 1
ATOM 652 C CA . PRO A 1 82 ? -1.222 7.209 6.675 1.00 89.94 82 PRO A CA 1
ATOM 653 C C . PRO A 1 82 ? -0.099 8.129 6.187 1.00 89.94 82 PRO A C 1
ATOM 655 O O . PRO A 1 82 ? 0.305 8.042 5.034 1.00 89.94 82 PRO A O 1
ATOM 658 N N . GLY A 1 83 ? 0.464 8.953 7.078 1.00 90.94 83 GLY A N 1
ATOM 659 C CA . GLY A 1 83 ? 1.532 9.890 6.715 1.00 90.94 83 GLY A CA 1
ATOM 660 C C . GLY A 1 83 ? 2.851 9.213 6.331 1.00 90.94 83 GLY A C 1
ATOM 661 O O . GLY A 1 83 ? 3.566 9.717 5.472 1.00 90.94 83 GLY A O 1
ATOM 662 N N . VAL A 1 84 ? 3.159 8.055 6.927 1.00 92.88 84 VAL A N 1
ATOM 663 C CA . VAL A 1 84 ? 4.372 7.288 6.597 1.00 92.88 84 VAL A CA 1
ATOM 664 C C . VAL A 1 84 ? 4.225 6.647 5.221 1.00 92.88 84 VAL A C 1
ATOM 666 O O . VAL A 1 84 ? 5.120 6.789 4.392 1.00 92.88 84 VAL A O 1
ATOM 669 N N . LEU A 1 85 ? 3.088 5.991 4.955 1.00 93.81 85 LEU A N 1
ATOM 670 C CA . LEU A 1 85 ? 2.848 5.376 3.650 1.00 93.81 85 LEU A CA 1
ATOM 671 C C . LEU A 1 85 ? 2.789 6.425 2.542 1.00 93.81 85 LEU A C 1
ATOM 673 O O . LEU A 1 85 ? 3.387 6.219 1.495 1.00 93.81 85 LEU A O 1
ATOM 677 N N . GLU A 1 86 ? 2.131 7.561 2.781 1.00 94.38 86 GLU A N 1
ATOM 678 C CA . GLU A 1 86 ? 2.109 8.668 1.825 1.00 94.38 86 GLU A CA 1
ATOM 679 C C . GLU A 1 86 ? 3.526 9.166 1.501 1.00 94.38 86 GLU A C 1
ATOM 681 O O . GLU A 1 86 ? 3.864 9.312 0.328 1.00 94.38 86 GLU A O 1
ATOM 686 N N . LYS A 1 87 ? 4.377 9.387 2.514 1.00 94.38 87 LYS A N 1
ATOM 687 C CA . LYS A 1 87 ? 5.767 9.825 2.309 1.00 94.38 87 LYS A CA 1
ATOM 688 C C . LYS A 1 87 ? 6.558 8.820 1.464 1.00 94.38 87 LYS A C 1
ATOM 690 O O . LYS A 1 87 ? 7.227 9.225 0.516 1.00 94.38 87 LYS A O 1
ATOM 695 N N . LEU A 1 88 ? 6.475 7.530 1.796 1.00 94.94 88 LEU A N 1
ATOM 696 C CA . LEU A 1 88 ? 7.162 6.460 1.063 1.00 94.94 88 LEU A CA 1
ATOM 697 C C . LEU A 1 88 ? 6.643 6.333 -0.375 1.00 94.94 88 LEU A C 1
ATOM 699 O O . LEU A 1 88 ? 7.437 6.238 -1.304 1.00 94.94 88 LEU A O 1
ATOM 703 N N . ALA A 1 89 ? 5.322 6.381 -0.561 1.00 94.50 89 ALA A N 1
ATOM 704 C CA . ALA A 1 89 ? 4.676 6.267 -1.863 1.00 94.50 89 ALA A CA 1
ATOM 705 C C . ALA A 1 89 ? 5.033 7.431 -2.790 1.00 94.50 89 ALA A C 1
ATOM 707 O O . ALA A 1 89 ? 5.351 7.201 -3.953 1.00 94.50 89 ALA A O 1
ATOM 708 N N . ARG A 1 90 ? 5.035 8.668 -2.274 1.00 93.81 90 ARG A N 1
ATOM 709 C CA . ARG A 1 90 ? 5.473 9.842 -3.042 1.00 93.81 90 ARG A CA 1
ATOM 710 C C . ARG A 1 90 ? 6.920 9.686 -3.495 1.00 93.81 90 ARG A C 1
ATOM 712 O O . ARG A 1 90 ? 7.160 9.738 -4.690 1.00 93.81 90 ARG A O 1
ATOM 719 N N . ARG A 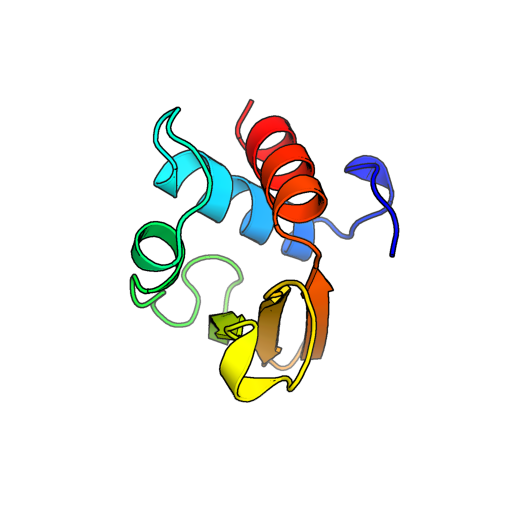1 91 ? 7.834 9.385 -2.566 1.00 93.75 91 ARG A N 1
ATOM 720 C CA . ARG A 1 91 ? 9.260 9.202 -2.881 1.00 93.75 91 ARG A CA 1
ATOM 721 C C . ARG A 1 91 ? 9.531 8.096 -3.890 1.00 93.75 91 ARG A C 1
ATOM 723 O O . ARG A 1 91 ? 10.456 8.202 -4.676 1.00 93.75 91 ARG A O 1
ATOM 730 N N . ALA A 1 92 ? 8.750 7.023 -3.854 1.00 93.62 92 ALA A N 1
ATOM 731 C CA . ALA A 1 92 ? 8.917 5.906 -4.775 1.00 93.62 92 ALA A CA 1
ATOM 732 C C . ALA A 1 92 ? 8.358 6.180 -6.182 1.00 93.62 92 ALA A C 1
ATOM 734 O O . ALA A 1 92 ? 8.639 5.417 -7.104 1.00 93.62 92 ALA A O 1
ATOM 735 N N . ALA A 1 93 ? 7.513 7.202 -6.338 1.00 90.62 93 ALA A N 1
ATOM 736 C CA . ALA A 1 93 ? 6.907 7.573 -7.613 1.00 90.62 93 ALA A CA 1
ATOM 737 C C . ALA A 1 93 ? 7.648 8.708 -8.342 1.00 90.62 93 ALA A C 1
ATOM 739 O O . ALA A 1 93 ? 7.300 8.969 -9.496 1.00 90.62 93 ALA A O 1
ATOM 740 N N . GLU A 1 94 ? 8.609 9.354 -7.671 1.00 83.12 94 GLU A N 1
ATOM 741 C CA . GLU A 1 94 ? 9.538 10.346 -8.237 1.00 83.12 94 GLU A CA 1
ATOM 742 C C . GLU A 1 94 ? 10.543 9.721 -9.220 1.00 83.12 94 GLU A C 1
ATOM 744 O O . GLU A 1 94 ? 10.869 8.518 -9.079 1.00 83.12 94 GLU A O 1
#

Secondary structure (DSSP, 8-state):
---SGGGS-HHHHHHHHHHHHHHTTS---HHHH-SPPPTTSSSTTEEEEEEEE-TTTTTSSS-EEEEEEEESS--EEEEE-HHHHHHHHHHHH-

Sequence (94 aa):
MPDTLDDWPDDIRRVFAWIGRSMNGRRLSPEVVAIPIPDGKIIADHRVTVSHLSASELGQKRGRYVITITGKRIDGRWSFQPGVLEKLARRAAE